Protein AF-A0A136NA68-F1 (afdb_monomer_lite)

Structure (mmCIF, N/CA/C/O backbone):
data_AF-A0A136NA68-F1
#
_entry.id   AF-A0A136NA68-F1
#
loop_
_atom_site.group_PDB
_atom_site.id
_atom_site.type_symbol
_atom_site.label_atom_id
_atom_site.label_alt_id
_atom_site.label_comp_id
_atom_site.label_asym_id
_atom_site.label_entity_id
_atom_site.label_seq_id
_atom_site.pdbx_PDB_ins_code
_atom_site.Cartn_x
_atom_site.Cartn_y
_atom_site.Cartn_z
_atom_site.occupancy
_atom_site.B_iso_or_equiv
_atom_site.auth_seq_id
_atom_site.auth_comp_id
_atom_site.auth_asym_id
_atom_site.auth_atom_id
_atom_site.pdbx_PDB_model_num
ATOM 1 N N . MET A 1 1 ? -49.237 -1.012 10.320 1.00 51.53 1 MET A N 1
ATOM 2 C CA . MET A 1 1 ? -48.461 -1.302 11.550 1.00 51.53 1 MET A CA 1
ATOM 3 C C . MET A 1 1 ? -47.520 -2.503 11.400 1.00 51.53 1 MET A C 1
ATOM 5 O O . MET A 1 1 ? -46.342 -2.346 11.673 1.00 51.53 1 MET A O 1
ATOM 9 N N . VAL A 1 2 ? -47.968 -3.658 10.884 1.00 51.66 2 VAL A N 1
ATOM 10 C CA . VAL A 1 2 ? -47.125 -4.871 10.702 1.00 51.66 2 VAL A CA 1
ATOM 11 C C . VAL A 1 2 ? -45.981 -4.698 9.680 1.00 51.66 2 VAL A C 1
ATOM 13 O O . VAL A 1 2 ? -44.866 -5.153 9.918 1.00 51.66 2 VAL A O 1
ATOM 16 N N . LEU A 1 3 ? -46.199 -3.958 8.585 1.00 53.91 3 LEU A N 1
ATOM 17 C CA . LEU A 1 3 ? -45.156 -3.677 7.579 1.00 53.91 3 LEU A CA 1
ATOM 18 C C . LEU A 1 3 ? -44.013 -2.784 8.104 1.00 53.91 3 LEU A C 1
ATOM 20 O O . LEU A 1 3 ? -42.865 -2.947 7.701 1.00 53.91 3 LEU A O 1
ATOM 24 N N . PHE A 1 4 ? -44.303 -1.886 9.050 1.00 50.06 4 PHE A N 1
ATOM 25 C CA . PHE A 1 4 ? -43.310 -0.983 9.646 1.00 50.06 4 PHE A CA 1
ATOM 26 C C . PHE A 1 4 ? -42.376 -1.724 10.622 1.00 50.06 4 PHE A C 1
ATOM 28 O O . PHE A 1 4 ? -41.192 -1.412 10.728 1.00 50.06 4 PHE A O 1
ATOM 35 N N . VAL A 1 5 ? -42.891 -2.772 11.278 1.00 53.75 5 VAL A N 1
ATOM 36 C CA . VAL A 1 5 ? -42.121 -3.643 12.180 1.00 53.75 5 VAL A CA 1
ATOM 37 C C . VAL A 1 5 ? -41.175 -4.560 11.394 1.00 53.75 5 VAL A C 1
ATOM 39 O O . VAL A 1 5 ? -40.018 -4.717 11.777 1.00 53.75 5 VAL A O 1
ATOM 42 N N . LEU A 1 6 ? -41.606 -5.096 10.246 1.00 51.12 6 LEU A N 1
ATOM 43 C CA . LEU A 1 6 ? -40.741 -5.906 9.374 1.00 51.12 6 LEU A CA 1
ATOM 44 C C . LEU A 1 6 ? -39.623 -5.082 8.712 1.00 51.12 6 LEU A C 1
ATOM 46 O O . LEU A 1 6 ? -38.500 -5.574 8.584 1.00 51.12 6 LEU A O 1
ATOM 50 N N . TYR A 1 7 ? -39.891 -3.816 8.368 1.00 53.28 7 TYR A N 1
ATOM 51 C CA . TYR A 1 7 ? -38.879 -2.893 7.836 1.00 53.28 7 TYR A CA 1
ATOM 52 C C . TYR A 1 7 ? -37.729 -2.658 8.829 1.00 53.28 7 TYR A C 1
ATOM 54 O O . TYR A 1 7 ? -36.560 -2.636 8.445 1.00 53.28 7 TYR A O 1
ATOM 62 N N . HIS A 1 8 ? -38.034 -2.574 10.128 1.00 49.06 8 HIS A N 1
ATOM 63 C CA . HIS A 1 8 ? -37.011 -2.367 11.152 1.00 49.06 8 HIS A CA 1
ATOM 64 C C . HIS A 1 8 ? -36.191 -3.642 11.461 1.00 49.06 8 HIS A C 1
ATOM 66 O O . HIS A 1 8 ? -35.030 -3.547 11.878 1.00 49.06 8 HIS A O 1
ATOM 72 N N . ILE A 1 9 ? -36.749 -4.835 11.224 1.00 49.00 9 ILE A N 1
ATOM 73 C CA . ILE A 1 9 ? -36.110 -6.124 11.546 1.00 49.00 9 ILE A CA 1
ATOM 74 C C . ILE A 1 9 ? -35.011 -6.514 10.534 1.00 49.00 9 ILE A C 1
ATOM 76 O O . ILE A 1 9 ? -34.029 -7.148 10.926 1.00 49.00 9 ILE A O 1
ATOM 80 N N . ASN A 1 10 ? -35.090 -6.101 9.261 1.00 47.66 10 ASN A N 1
ATOM 81 C CA . ASN A 1 10 ? -34.196 -6.634 8.215 1.00 47.66 10 ASN A CA 1
ATOM 82 C C . ASN A 1 10 ? -32.885 -5.846 7.966 1.00 47.66 10 ASN A C 1
ATOM 84 O O . ASN A 1 10 ? -32.073 -6.241 7.133 1.00 47.66 10 ASN A O 1
ATOM 88 N N . LEU A 1 11 ? -32.614 -4.763 8.704 1.00 53.44 11 LEU A N 1
ATOM 89 C CA . LEU A 1 11 ? -31.415 -3.922 8.502 1.00 53.44 11 LEU A CA 1
ATOM 90 C C . LEU A 1 11 ? -30.217 -4.279 9.400 1.00 53.44 11 LEU A C 1
ATOM 92 O O . LEU A 1 11 ? -29.238 -3.536 9.472 1.00 53.44 11 LEU A O 1
ATOM 96 N N . ARG A 1 12 ? -30.254 -5.415 10.108 1.00 53.91 12 ARG A N 1
ATOM 97 C CA . ARG A 1 12 ? -29.280 -5.718 11.171 1.00 53.91 12 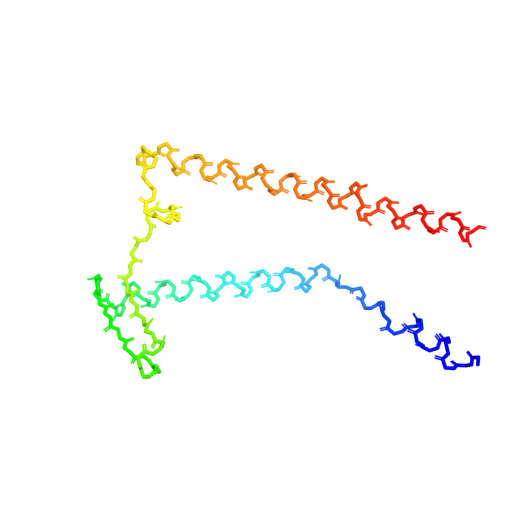ARG A CA 1
ATOM 98 C C . ARG A 1 12 ? -28.455 -6.988 10.947 1.00 53.91 12 ARG A C 1
ATOM 100 O O . ARG A 1 12 ? -28.143 -7.695 11.907 1.00 53.91 12 ARG A O 1
ATOM 107 N N . LYS A 1 13 ? -28.028 -7.285 9.714 1.00 57.84 13 LYS A N 1
ATOM 108 C CA . LYS A 1 13 ? -26.974 -8.299 9.519 1.00 57.84 13 LYS A CA 1
ATOM 109 C C . LYS A 1 13 ? -25.661 -7.775 10.109 1.00 57.84 13 LYS A C 1
ATOM 111 O O . LYS A 1 13 ? -24.975 -6.953 9.510 1.00 57.84 13 LYS A O 1
ATOM 116 N N . LYS A 1 14 ? -25.302 -8.247 11.308 1.00 64.69 14 LYS A N 1
ATOM 117 C CA . LYS A 1 14 ? -23.979 -7.991 11.894 1.00 64.69 14 LYS A CA 1
ATOM 118 C C . LYS A 1 1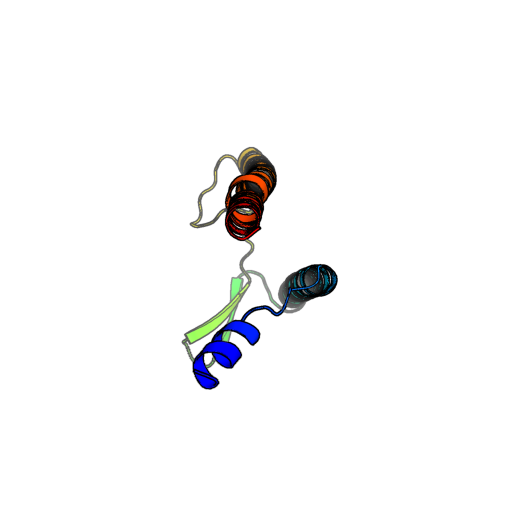4 ? -22.922 -8.647 11.004 1.00 64.69 14 LYS A C 1
ATOM 120 O O . LYS A 1 14 ? -22.844 -9.875 10.948 1.00 64.69 14 LYS A O 1
ATOM 125 N N . VAL A 1 15 ? -22.097 -7.840 10.339 1.00 70.56 15 VAL A N 1
ATOM 126 C CA . VAL A 1 15 ? -20.885 -8.324 9.668 1.00 70.56 15 VAL A CA 1
ATOM 127 C C . VAL A 1 15 ? -20.018 -9.002 10.729 1.00 70.56 15 VAL A C 1
ATOM 129 O O . VAL A 1 15 ? -19.586 -8.366 11.691 1.00 70.56 15 VAL A O 1
ATOM 132 N N . LYS A 1 16 ? -19.822 -10.321 10.616 1.00 83.94 16 LYS A N 1
ATOM 133 C CA . LYS A 1 16 ? -18.966 -11.050 11.566 1.00 83.94 16 LYS A CA 1
ATOM 134 C C . LYS A 1 16 ? -17.510 -10.760 11.221 1.00 83.94 16 LYS A C 1
ATOM 136 O O . LYS A 1 16 ? -17.168 -10.770 10.044 1.00 83.94 16 LYS A O 1
ATOM 141 N N . PHE A 1 17 ? -16.655 -10.617 12.230 1.00 84.50 17 PHE A N 1
ATOM 142 C CA . PHE A 1 17 ? -15.219 -10.358 12.059 1.00 84.50 17 PHE A CA 1
ATOM 143 C C . PHE A 1 17 ? -14.535 -11.319 11.069 1.00 84.50 17 PHE A C 1
ATOM 145 O O . PHE A 1 17 ? -13.728 -10.890 10.256 1.00 84.50 17 PHE A O 1
ATOM 152 N N . LYS A 1 18 ? -14.950 -12.596 11.043 1.00 90.31 18 LYS A N 1
ATOM 153 C CA . LYS A 1 18 ? -14.477 -13.587 10.060 1.00 90.31 18 LYS A CA 1
ATOM 154 C C . LYS A 1 18 ? -14.708 -13.168 8.601 1.00 90.31 18 LYS A C 1
ATOM 156 O O . LYS A 1 18 ? -13.850 -13.430 7.774 1.00 90.31 18 LYS A O 1
ATOM 161 N N . HIS A 1 19 ? -15.827 -12.509 8.289 1.00 91.62 19 HIS A N 1
ATOM 162 C CA . HIS A 1 19 ? -16.090 -12.005 6.936 1.00 91.62 19 HIS A CA 1
ATOM 163 C C . HIS A 1 19 ? -15.160 -10.841 6.601 1.00 91.62 19 HIS A C 1
ATOM 165 O O . HIS A 1 19 ? -14.639 -10.805 5.501 1.00 91.62 19 HIS A O 1
ATOM 171 N N . VAL A 1 20 ? -14.892 -9.943 7.559 1.00 91.88 20 VAL A N 1
ATOM 172 C CA . VAL A 1 20 ? -13.924 -8.848 7.369 1.00 91.88 20 VAL A CA 1
ATOM 173 C C . VAL A 1 20 ? -12.535 -9.413 7.080 1.00 91.88 20 VAL A C 1
ATOM 175 O O . VAL A 1 20 ? -11.916 -9.023 6.096 1.00 91.88 20 VAL A O 1
ATOM 178 N N . LEU A 1 21 ? -12.073 -10.371 7.890 1.00 94.31 21 LEU A N 1
ATOM 179 C CA . LEU A 1 21 ? -10.784 -11.033 7.676 1.00 94.31 21 LEU A CA 1
ATOM 180 C C . LEU A 1 21 ? -10.721 -11.740 6.321 1.00 94.31 21 LEU A C 1
ATOM 182 O O . LEU A 1 21 ? -9.732 -11.594 5.612 1.00 94.31 21 LEU A O 1
ATOM 186 N N . LEU A 1 22 ? -11.776 -12.471 5.952 1.00 96.19 22 LEU A N 1
ATOM 187 C CA . LEU A 1 22 ? -11.847 -13.161 4.667 1.00 96.19 22 LEU A CA 1
ATOM 188 C C . LEU A 1 22 ? -11.798 -12.171 3.497 1.00 96.19 22 LEU A C 1
ATOM 190 O O . LEU A 1 22 ? -11.051 -12.390 2.551 1.00 96.19 22 LEU A O 1
ATOM 194 N N . THR A 1 23 ? -12.542 -11.065 3.573 1.00 95.56 23 THR A N 1
ATOM 195 C CA . THR A 1 23 ? -12.515 -10.013 2.550 1.00 95.56 23 THR A CA 1
ATOM 196 C C . THR A 1 23 ? -11.124 -9.398 2.422 1.00 95.56 23 THR A C 1
ATOM 198 O O . THR A 1 23 ? -10.613 -9.310 1.310 1.00 95.56 23 THR A O 1
ATOM 201 N N . VAL A 1 24 ? -10.483 -9.023 3.536 1.00 95.75 24 VAL A N 1
ATOM 202 C CA . VAL A 1 24 ? -9.115 -8.472 3.520 1.00 95.75 24 VAL A CA 1
ATOM 203 C C . VAL A 1 24 ? -8.135 -9.477 2.917 1.00 95.75 24 VAL A C 1
ATOM 205 O O . VAL A 1 24 ? -7.342 -9.111 2.055 1.00 95.75 24 VAL A O 1
ATOM 208 N N . PHE A 1 25 ? -8.218 -10.746 3.319 1.00 97.62 25 PHE A N 1
ATOM 209 C CA . PHE A 1 25 ? -7.354 -11.803 2.802 1.00 97.62 25 PHE A CA 1
ATOM 210 C C . PHE A 1 25 ? -7.504 -11.988 1.287 1.00 97.62 25 PHE A C 1
ATOM 212 O O . PHE A 1 25 ? -6.501 -12.007 0.581 1.00 97.62 25 PHE A O 1
ATOM 219 N N . ILE A 1 26 ? -8.738 -12.066 0.775 1.00 98.19 26 ILE A N 1
ATOM 220 C CA . ILE A 1 26 ? -9.002 -12.220 -0.665 1.00 98.19 26 ILE A CA 1
ATOM 221 C C . ILE A 1 26 ? -8.459 -11.024 -1.453 1.00 98.19 26 ILE A C 1
ATOM 223 O O . ILE A 1 26 ? -7.813 -11.216 -2.479 1.00 98.19 26 ILE A O 1
ATOM 227 N N . VAL A 1 27 ? -8.682 -9.798 -0.970 1.00 97.81 27 VAL A N 1
ATOM 228 C CA . VAL A 1 27 ? -8.182 -8.585 -1.638 1.00 97.81 27 VAL A CA 1
ATOM 229 C C . VAL A 1 27 ? -6.654 -8.584 -1.704 1.00 97.81 27 VAL A C 1
ATOM 231 O O . VAL A 1 27 ? -6.097 -8.322 -2.767 1.00 97.81 27 VAL A O 1
ATOM 234 N N . LEU A 1 28 ? -5.975 -8.924 -0.604 1.00 97.38 28 LEU A N 1
ATOM 235 C CA . LEU A 1 28 ? -4.513 -9.023 -0.582 1.00 97.38 28 LEU A CA 1
ATOM 236 C C . LEU A 1 28 ? -4.001 -10.133 -1.503 1.00 97.38 28 LEU A C 1
ATOM 238 O O . LEU A 1 28 ? -3.002 -9.941 -2.190 1.00 97.38 28 LEU A O 1
ATOM 242 N N . LEU A 1 29 ? -4.687 -11.276 -1.544 1.00 98.38 29 LEU A N 1
ATOM 243 C CA . LEU A 1 29 ? -4.315 -12.388 -2.413 1.00 98.38 29 LEU A CA 1
ATOM 244 C C . LEU A 1 29 ? -4.404 -11.990 -3.890 1.00 98.38 29 LEU A C 1
ATOM 246 O O . LEU A 1 29 ? -3.461 -12.241 -4.635 1.00 98.38 29 LEU A O 1
ATOM 250 N N . ILE A 1 30 ? -5.493 -11.331 -4.298 1.00 98.31 30 ILE A N 1
ATOM 251 C CA . ILE A 1 30 ? -5.663 -10.845 -5.674 1.00 98.31 30 ILE A CA 1
ATOM 252 C C . ILE A 1 30 ? -4.600 -9.792 -6.010 1.00 98.31 30 ILE A C 1
ATOM 254 O O . ILE A 1 30 ? -3.974 -9.903 -7.059 1.00 98.31 30 ILE A O 1
ATOM 258 N N . ASP A 1 31 ? -4.350 -8.825 -5.120 1.00 96.38 31 ASP A N 1
ATOM 259 C CA . ASP A 1 31 ? -3.336 -7.775 -5.315 1.00 96.38 31 ASP A CA 1
ATOM 260 C C . ASP A 1 31 ? -1.930 -8.355 -5.524 1.00 96.38 31 ASP A C 1
ATOM 262 O O . ASP A 1 31 ? -1.216 -7.972 -6.455 1.00 96.38 31 ASP A O 1
ATOM 266 N N . GLN A 1 32 ? -1.523 -9.296 -4.670 1.00 97.75 32 GLN A N 1
ATOM 267 C CA . GLN A 1 32 ? -0.207 -9.918 -4.783 1.00 97.75 32 GLN A CA 1
ATOM 268 C C . GLN A 1 32 ? -0.117 -10.800 -6.025 1.00 97.75 32 GLN A C 1
ATOM 270 O O . GLN A 1 32 ? 0.877 -10.735 -6.749 1.00 97.75 32 GLN A O 1
ATOM 275 N N . TRP A 1 33 ? -1.160 -11.578 -6.317 1.00 98.31 33 TRP A N 1
ATOM 276 C CA . TRP A 1 33 ? -1.171 -12.439 -7.492 1.00 98.31 33 TRP A CA 1
ATOM 277 C C . TRP A 1 33 ? -1.112 -11.634 -8.795 1.00 98.31 33 TRP A C 1
ATOM 279 O O . TRP A 1 33 ? -0.282 -11.943 -9.651 1.00 98.31 33 TRP A O 1
ATOM 289 N N . SER A 1 34 ? -1.895 -10.556 -8.924 1.00 96.25 34 SER A N 1
ATOM 290 C CA . SER A 1 34 ? -1.849 -9.695 -10.110 1.00 96.25 34 SER A CA 1
ATOM 291 C C . SER A 1 34 ? -0.486 -9.020 -10.269 1.00 96.25 34 SER A C 1
ATOM 293 O O . SER A 1 34 ? 0.033 -8.953 -11.379 1.00 96.25 34 SER A O 1
ATOM 295 N N . LYS A 1 35 ? 0.146 -8.571 -9.175 1.00 95.00 35 LYS A N 1
ATOM 296 C CA . LYS A 1 35 ? 1.503 -7.997 -9.225 1.00 95.00 35 LYS A CA 1
ATOM 297 C C . LYS A 1 35 ? 2.534 -9.008 -9.713 1.00 95.00 35 LYS A C 1
ATOM 299 O O . LYS A 1 35 ? 3.373 -8.657 -10.538 1.00 95.00 35 LYS A O 1
ATOM 304 N N . ILE A 1 36 ? 2.470 -10.243 -9.214 1.00 97.00 36 ILE A N 1
ATOM 305 C CA . ILE A 1 36 ? 3.370 -11.319 -9.641 1.00 97.00 36 ILE A CA 1
ATOM 306 C C . ILE A 1 36 ? 3.154 -11.618 -11.125 1.00 97.00 36 ILE A C 1
ATO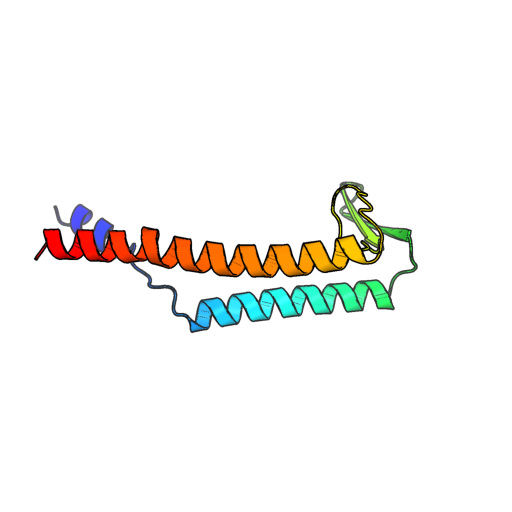M 308 O O . ILE A 1 36 ? 4.128 -11.674 -11.872 1.00 97.00 36 ILE A O 1
ATOM 312 N N . TYR A 1 37 ? 1.901 -11.759 -11.563 1.00 96.50 37 TYR A N 1
ATOM 313 C CA . TYR A 1 37 ? 1.565 -12.014 -12.962 1.00 96.50 37 TYR A CA 1
ATOM 314 C C . TYR A 1 37 ? 2.138 -10.937 -13.891 1.00 96.50 37 TYR A C 1
ATOM 316 O O . TYR A 1 37 ? 2.893 -11.273 -14.801 1.00 96.50 37 TYR A O 1
ATOM 324 N N . ILE A 1 38 ? 1.877 -9.653 -13.607 1.00 96.00 38 ILE A N 1
ATOM 325 C CA . ILE A 1 38 ? 2.395 -8.550 -14.430 1.00 96.00 38 ILE A CA 1
ATOM 326 C C . ILE A 1 38 ? 3.931 -8.565 -14.458 1.00 96.00 38 ILE A C 1
ATOM 328 O O . ILE A 1 38 ? 4.516 -8.556 -15.534 1.00 96.00 38 ILE A O 1
ATOM 332 N N . LYS A 1 39 ? 4.599 -8.693 -13.302 1.00 95.38 39 LYS A N 1
ATOM 333 C CA . LYS A 1 39 ? 6.075 -8.706 -13.227 1.00 95.38 39 LYS A CA 1
ATOM 334 C C . LYS A 1 39 ? 6.745 -9.884 -13.943 1.00 95.38 39 LYS A C 1
ATOM 336 O O . LYS A 1 39 ? 7.940 -9.819 -14.201 1.00 95.38 39 LYS A O 1
ATOM 341 N N . THR A 1 40 ? 6.021 -10.974 -14.192 1.00 96.50 40 THR A N 1
ATOM 342 C CA . THR A 1 40 ? 6.582 -12.206 -14.778 1.00 96.50 40 THR A CA 1
ATOM 343 C C . THR A 1 40 ? 6.224 -12.404 -16.247 1.00 96.50 40 THR A C 1
ATOM 345 O O . THR A 1 40 ? 6.894 -13.180 -16.919 1.00 96.50 40 THR A O 1
ATOM 348 N N . HIS A 1 41 ? 5.193 -11.717 -16.744 1.00 95.94 41 HIS A N 1
ATOM 349 C CA . HIS A 1 41 ? 4.661 -11.917 -18.095 1.00 95.94 41 HIS A CA 1
ATOM 350 C C . HIS A 1 41 ? 4.745 -10.668 -18.980 1.00 95.94 41 HIS A C 1
ATOM 352 O O . HIS A 1 41 ? 4.435 -10.772 -20.161 1.00 95.94 41 HIS A O 1
ATOM 358 N N . PHE A 1 42 ? 5.150 -9.517 -18.431 1.00 96.25 42 PHE A N 1
ATOM 359 C CA . PHE A 1 42 ? 5.247 -8.251 -19.156 1.00 96.25 42 PHE A CA 1
ATOM 360 C C . PHE A 1 42 ? 6.662 -7.679 -19.077 1.00 96.25 42 PHE A C 1
ATOM 362 O O . PHE A 1 42 ? 7.342 -7.790 -18.050 1.00 96.25 42 PHE A O 1
ATOM 369 N N . PHE A 1 43 ? 7.082 -6.999 -20.137 1.00 96.00 43 PHE A N 1
ATOM 370 C CA . PHE A 1 43 ? 8.263 -6.147 -20.141 1.00 96.00 43 PHE A CA 1
ATOM 371 C C . PHE A 1 43 ? 7.951 -4.787 -19.505 1.00 96.00 43 PHE A C 1
ATOM 373 O O . PHE A 1 43 ? 6.830 -4.286 -19.565 1.00 96.00 43 PHE A O 1
ATOM 380 N N . TYR A 1 44 ? 8.947 -4.166 -18.870 1.00 95.06 44 TYR A N 1
ATOM 381 C CA . TYR A 1 44 ? 8.768 -2.839 -18.280 1.00 95.06 44 TYR A CA 1
ATOM 382 C C . TYR A 1 44 ? 8.357 -1.817 -19.352 1.00 95.06 44 TYR A C 1
ATOM 384 O O . TYR A 1 44 ? 9.025 -1.701 -20.380 1.00 95.06 44 TYR A O 1
ATOM 392 N N . GLY A 1 45 ? 7.276 -1.074 -19.103 1.00 94.19 45 GLY A N 1
ATOM 393 C CA . GLY A 1 45 ? 6.698 -0.129 -20.061 1.00 94.19 45 GLY A CA 1
ATOM 394 C C . GLY A 1 45 ? 5.850 -0.769 -21.166 1.00 94.19 45 GLY A C 1
ATOM 395 O O . GLY A 1 45 ? 5.393 -0.060 -22.060 1.00 94.19 45 GLY A O 1
ATOM 396 N N . GLU A 1 46 ? 5.634 -2.086 -21.135 1.00 95.88 46 GLU A N 1
ATOM 397 C CA . GLU A 1 46 ? 4.742 -2.759 -22.077 1.00 95.88 46 GLU A CA 1
ATOM 398 C C . GLU A 1 46 ? 3.288 -2.328 -21.855 1.00 95.88 46 GLU A C 1
ATOM 400 O O . GLU A 1 46 ? 2.804 -2.290 -20.718 1.00 95.88 46 GLU A O 1
ATOM 405 N N . GLU A 1 47 ? 2.595 -2.039 -22.959 1.00 95.00 47 GLU A N 1
ATOM 406 C CA . GLU A 1 47 ? 1.165 -1.745 -22.998 1.00 95.00 47 GLU A CA 1
ATOM 407 C C . GLU A 1 47 ? 0.409 -2.816 -23.793 1.00 95.00 47 GLU A C 1
ATOM 409 O O . GLU A 1 47 ? 0.729 -3.085 -24.950 1.00 95.00 47 GLU A O 1
ATOM 414 N N . VAL A 1 48 ? -0.643 -3.380 -23.195 1.00 95.44 48 VAL A N 1
ATOM 415 C CA . VAL A 1 48 ? -1.556 -4.325 -23.853 1.00 95.44 48 VAL A CA 1
ATOM 416 C C . VAL A 1 48 ? -2.995 -3.834 -23.727 1.00 95.44 48 VAL A C 1
ATOM 418 O O . VAL A 1 48 ? -3.527 -3.719 -22.621 1.00 95.44 48 VAL A O 1
ATOM 421 N N . ASN A 1 49 ? -3.646 -3.585 -24.864 1.00 96.38 49 ASN A N 1
ATOM 422 C CA . ASN A 1 49 ? -5.067 -3.249 -24.939 1.00 96.38 49 ASN A CA 1
ATOM 423 C C . ASN A 1 49 ? -5.916 -4.502 -24.678 1.00 96.38 49 ASN A C 1
ATOM 425 O O . ASN A 1 49 ? -5.867 -5.469 -25.436 1.00 96.38 49 ASN A O 1
ATOM 429 N N . VAL A 1 50 ? -6.696 -4.492 -23.597 1.00 94.75 50 VAL A N 1
ATOM 430 C CA . VAL A 1 50 ? -7.530 -5.629 -23.178 1.00 94.75 50 VAL A CA 1
ATOM 431 C C . VAL A 1 50 ? -8.974 -5.462 -23.651 1.00 94.75 50 VAL A C 1
ATOM 433 O O . VAL A 1 50 ? -9.589 -6.430 -24.091 1.00 94.75 50 VAL A O 1
ATOM 436 N N . ILE A 1 51 ? -9.530 -4.247 -23.575 1.00 96.25 51 ILE A N 1
ATOM 437 C CA . ILE A 1 51 ? -10.876 -3.936 -24.085 1.00 96.25 51 ILE A CA 1
ATOM 438 C C . ILE A 1 51 ? -10.811 -2.646 -24.898 1.00 96.25 51 ILE A C 1
ATOM 440 O O . ILE A 1 51 ? -10.915 -1.544 -24.348 1.00 96.25 51 ILE A O 1
ATOM 444 N N . GLY A 1 52 ? -10.652 -2.806 -26.215 1.00 93.81 52 GLY A N 1
ATOM 445 C CA . GLY A 1 52 ? -10.464 -1.690 -27.143 1.00 93.81 52 GLY A CA 1
ATOM 446 C C . GLY A 1 52 ? -9.373 -0.733 -26.655 1.00 93.81 52 GLY A C 1
ATOM 447 O O . GLY A 1 52 ? -8.398 -1.159 -26.046 1.00 93.81 52 GLY A O 1
ATOM 448 N N . GLU A 1 53 ? -9.586 0.565 -26.853 1.00 93.94 53 GLU A N 1
ATOM 449 C CA . GLU A 1 53 ? -8.673 1.622 -26.387 1.00 93.94 53 GLU A CA 1
ATOM 450 C C . GLU A 1 53 ? -8.974 2.111 -24.953 1.00 93.94 53 GLU A C 1
ATOM 452 O O . GLU A 1 53 ? -8.312 3.014 -24.448 1.00 93.94 53 GLU A O 1
ATOM 457 N N . TRP A 1 54 ? -10.001 1.564 -24.286 1.00 95.88 54 TRP A N 1
ATOM 458 C CA . TRP A 1 54 ? -10.448 2.054 -22.973 1.00 95.88 54 TRP A CA 1
ATOM 459 C C . TRP A 1 54 ? -9.744 1.363 -21.804 1.00 95.88 54 TRP A C 1
ATOM 461 O O . TRP A 1 54 ? -9.375 2.021 -20.830 1.00 95.88 54 TRP A O 1
ATOM 471 N N . PHE A 1 55 ? -9.554 0.043 -21.887 1.00 96.25 55 PHE A N 1
ATOM 472 C CA . PHE A 1 55 ? -8.873 -0.719 -20.844 1.00 96.25 55 PHE A CA 1
ATOM 473 C C . PHE A 1 55 ? -7.577 -1.312 -21.373 1.00 96.25 55 PHE A C 1
ATOM 475 O O . PHE A 1 55 ? -7.596 -2.218 -22.208 1.00 96.25 55 PHE A O 1
ATOM 482 N N . LYS A 1 56 ? -6.463 -0.823 -20.829 1.00 95.06 56 LYS A N 1
ATOM 483 C CA . LYS A 1 56 ? -5.119 -1.301 -21.131 1.00 95.06 56 LYS A CA 1
ATOM 484 C C . LYS A 1 56 ? -4.354 -1.666 -19.868 1.00 95.06 56 LYS A C 1
ATOM 486 O O . LYS A 1 56 ? -4.491 -1.014 -18.832 1.00 95.06 56 LYS A O 1
ATOM 491 N N . LEU A 1 57 ? -3.538 -2.705 -19.974 1.00 95.69 57 LEU A N 1
ATOM 492 C CA . LEU A 1 57 ? -2.538 -3.064 -18.980 1.00 95.69 57 LEU A CA 1
ATOM 493 C C . LEU A 1 57 ? -1.226 -2.405 -19.386 1.00 95.69 57 LEU A C 1
ATOM 495 O O . LEU A 1 57 ? -0.662 -2.764 -20.410 1.00 95.69 57 LEU A O 1
ATOM 499 N N . HIS A 1 58 ? -0.765 -1.442 -18.591 1.00 94.00 58 HIS A N 1
ATOM 500 C CA . HIS A 1 58 ? 0.553 -0.833 -18.741 1.00 94.00 58 HIS A CA 1
ATOM 501 C C . HIS A 1 58 ? 1.403 -1.246 -17.546 1.00 94.00 58 HIS A C 1
ATOM 503 O O . HIS A 1 58 ? 1.073 -0.905 -16.403 1.00 94.00 58 HIS A O 1
ATOM 509 N N . PHE A 1 59 ? 2.494 -1.974 -17.784 1.00 95.50 59 PHE A N 1
ATOM 510 C CA . PHE A 1 59 ? 3.421 -2.303 -16.710 1.00 95.50 59 PHE A CA 1
ATOM 511 C C . PHE A 1 59 ? 4.288 -1.091 -16.331 1.00 95.50 59 PHE A C 1
ATOM 513 O O . PHE A 1 59 ? 5.285 -0.785 -16.981 1.00 95.50 59 PHE A O 1
ATOM 520 N N . ILE A 1 60 ? 3.903 -0.417 -15.245 1.00 92.12 60 ILE A N 1
ATOM 521 C CA . ILE A 1 60 ? 4.652 0.683 -14.625 1.00 92.12 60 ILE A CA 1
ATOM 522 C C . ILE A 1 60 ? 4.944 0.314 -13.175 1.00 92.12 60 ILE A C 1
ATOM 524 O O . ILE A 1 60 ? 4.050 -0.112 -12.438 1.00 92.12 60 ILE A O 1
ATOM 528 N N . GLU A 1 61 ? 6.180 0.530 -12.738 1.00 87.56 61 GLU A N 1
ATOM 529 C CA . GLU A 1 61 ? 6.517 0.449 -11.322 1.00 87.56 61 GLU A CA 1
ATOM 530 C C . GLU A 1 61 ? 6.345 1.819 -10.668 1.00 87.56 61 GLU A C 1
ATOM 532 O O . GLU A 1 61 ? 6.946 2.812 -11.067 1.00 87.56 61 GLU A O 1
ATOM 537 N N . ASN A 1 62 ? 5.493 1.878 -9.647 1.00 86.25 62 ASN A N 1
ATOM 538 C CA . ASN A 1 62 ? 5.377 3.060 -8.809 1.00 86.25 62 ASN A CA 1
ATOM 539 C C . ASN A 1 62 ? 6.332 2.930 -7.612 1.00 86.25 62 ASN A C 1
ATOM 541 O O . ASN A 1 62 ? 6.168 2.028 -6.790 1.00 86.25 62 ASN A O 1
ATOM 545 N N . GLU A 1 63 ? 7.272 3.869 -7.472 1.00 80.56 63 GLU A N 1
ATOM 546 C CA . GLU A 1 63 ? 8.224 3.963 -6.349 1.00 80.56 63 GLU A CA 1
ATOM 547 C C . GLU A 1 63 ? 7.555 4.189 -4.976 1.00 80.56 63 GLU A C 1
ATOM 549 O O . GLU A 1 63 ? 8.223 4.138 -3.941 1.00 80.56 63 GLU A O 1
ATOM 554 N N . GLY A 1 64 ? 6.238 4.410 -4.950 1.00 76.94 64 GLY A N 1
ATOM 555 C CA . GLY A 1 64 ? 5.410 4.458 -3.745 1.00 76.94 64 GLY A CA 1
ATOM 556 C C . GLY A 1 64 ? 4.524 5.697 -3.644 1.00 76.94 64 GLY A C 1
ATOM 557 O O . GLY A 1 64 ? 3.720 5.783 -2.720 1.00 76.94 64 GLY A O 1
ATOM 558 N N . MET A 1 65 ? 4.629 6.644 -4.578 1.00 81.50 65 MET A N 1
ATOM 559 C CA . MET A 1 65 ? 3.949 7.940 -4.523 1.00 81.50 65 MET A CA 1
ATOM 560 C C . MET A 1 65 ? 2.954 8.107 -5.674 1.00 81.50 65 MET A C 1
ATOM 562 O O . MET A 1 65 ? 3.201 7.720 -6.812 1.00 81.50 65 MET A O 1
ATOM 566 N N . ALA A 1 66 ? 1.789 8.681 -5.383 1.00 82.00 66 ALA A N 1
ATOM 567 C CA . ALA A 1 66 ? 0.842 9.059 -6.427 1.00 82.00 66 ALA A CA 1
ATOM 568 C C . ALA A 1 66 ? 1.312 10.343 -7.137 1.00 82.00 66 ALA A C 1
ATOM 570 O O . ALA A 1 66 ? 2.051 11.143 -6.563 1.00 82.00 66 ALA A O 1
ATOM 571 N N . PHE A 1 67 ? 0.855 10.554 -8.375 1.00 79.88 67 PHE A N 1
ATOM 572 C CA . PHE A 1 67 ? 1.071 11.793 -9.143 1.00 79.88 67 PHE A CA 1
ATOM 573 C C . PHE A 1 67 ? 2.536 12.148 -9.453 1.00 79.88 67 PHE A C 1
ATOM 575 O O . PHE A 1 67 ? 2.855 13.315 -9.652 1.00 79.88 67 PHE A O 1
ATOM 582 N N . GLY A 1 68 ? 3.441 11.164 -9.487 1.00 72.81 68 GLY A N 1
ATOM 583 C CA . GLY A 1 68 ? 4.850 11.396 -9.836 1.00 72.81 68 GLY A CA 1
ATOM 584 C C . GLY A 1 68 ? 5.630 12.226 -8.811 1.00 72.81 68 GLY A C 1
ATOM 585 O O . GLY A 1 68 ? 6.751 12.645 -9.092 1.00 72.81 68 GLY A O 1
ATOM 586 N N . MET A 1 69 ? 5.065 12.465 -7.622 1.00 76.81 69 MET A N 1
ATOM 587 C CA . MET A 1 69 ? 5.782 13.131 -6.539 1.00 76.81 69 MET A CA 1
ATOM 588 C C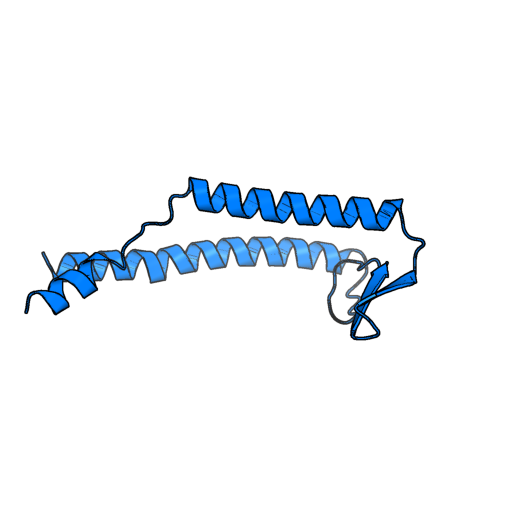 . MET A 1 69 ? 6.976 12.267 -6.129 1.00 76.81 69 MET A C 1
ATOM 590 O O . MET A 1 69 ? 6.813 11.077 -5.882 1.00 76.81 69 MET A O 1
ATOM 594 N N . LYS A 1 70 ? 8.171 12.861 -6.053 1.00 69.94 70 LYS A N 1
ATOM 595 C CA . LYS A 1 70 ? 9.397 12.213 -5.570 1.00 69.94 70 LYS A CA 1
ATOM 596 C C . LYS A 1 70 ? 9.946 12.976 -4.366 1.00 69.94 70 LYS A C 1
ATOM 598 O O . LYS A 1 70 ? 10.893 13.746 -4.482 1.00 69.94 70 LYS A O 1
ATOM 603 N N . PHE A 1 71 ? 9.323 12.811 -3.199 1.00 68.62 71 PHE A N 1
ATOM 604 C CA . PHE A 1 71 ? 9.858 13.363 -1.952 1.00 68.62 71 PHE A CA 1
ATOM 605 C C . PHE A 1 71 ? 11.048 12.514 -1.514 1.00 68.62 71 PHE A C 1
ATOM 607 O O . PHE A 1 71 ? 10.810 11.452 -0.956 1.00 68.62 71 PHE A O 1
ATOM 614 N N . GLY A 1 72 ? 12.280 12.956 -1.811 1.00 71.38 72 GLY A N 1
ATOM 615 C CA . GLY A 1 72 ? 13.556 12.339 -1.405 1.00 71.38 72 GLY A CA 1
ATOM 616 C C . GLY A 1 72 ? 13.520 10.809 -1.339 1.00 71.38 72 GLY A C 1
ATOM 617 O O . GLY A 1 72 ? 13.109 10.285 -0.314 1.00 71.38 72 GLY A O 1
ATOM 618 N N . GLU A 1 73 ? 13.932 10.117 -2.410 1.00 72.75 73 GLU A N 1
ATOM 619 C CA . GLU A 1 73 ? 13.723 8.674 -2.683 1.00 72.75 73 GLU A CA 1
ATOM 620 C C . GLU A 1 73 ? 13.507 7.748 -1.466 1.00 72.75 73 GLU A C 1
ATOM 622 O O . GLU A 1 73 ? 12.532 6.992 -1.433 1.00 72.75 73 GLU A O 1
ATOM 627 N N . GLU A 1 74 ? 14.378 7.797 -0.456 1.00 80.38 74 GLU A N 1
ATOM 628 C CA . GLU A 1 74 ? 14.267 6.982 0.762 1.00 80.38 74 GLU A CA 1
ATOM 629 C C . GLU A 1 74 ? 13.294 7.552 1.812 1.00 80.38 74 GLU A C 1
ATOM 631 O O . GLU A 1 74 ? 12.455 6.828 2.359 1.00 80.38 74 GLU A O 1
ATOM 636 N N . TRP A 1 75 ? 13.351 8.859 2.072 1.00 84.38 75 TRP A N 1
ATOM 637 C CA . TRP A 1 75 ? 12.530 9.540 3.076 1.00 84.38 75 TRP A CA 1
ATOM 638 C C . TRP A 1 75 ? 11.040 9.529 2.727 1.00 84.38 75 TRP A C 1
ATOM 640 O O . TRP A 1 75 ? 10.204 9.377 3.623 1.00 84.38 75 TRP A O 1
ATOM 650 N N . GLY A 1 76 ? 10.689 9.611 1.440 1.00 85.06 76 GLY A N 1
ATOM 651 C CA . GLY A 1 76 ? 9.300 9.516 0.984 1.00 85.06 76 GLY A CA 1
ATOM 652 C C . GLY A 1 76 ? 8.664 8.165 1.313 1.00 85.06 76 GLY A C 1
ATOM 653 O O . GLY A 1 76 ? 7.531 8.105 1.795 1.00 85.06 76 GLY A O 1
ATOM 654 N N . LYS A 1 77 ? 9.409 7.067 1.142 1.00 85.69 77 LYS A N 1
ATOM 655 C CA . LYS A 1 77 ? 8.933 5.707 1.458 1.00 85.69 77 LYS A CA 1
ATOM 656 C C . LYS A 1 77 ? 8.708 5.514 2.958 1.00 85.69 77 LYS A C 1
ATOM 658 O O . LYS A 1 77 ? 7.704 4.917 3.368 1.00 85.69 77 LYS A O 1
ATOM 663 N N . ILE A 1 78 ? 9.608 6.054 3.781 1.00 89.25 78 ILE A N 1
ATOM 664 C CA . ILE A 1 78 ? 9.478 6.039 5.244 1.00 89.25 78 ILE A CA 1
ATOM 665 C C . ILE A 1 78 ? 8.247 6.844 5.666 1.00 89.25 78 ILE A C 1
ATOM 667 O O . ILE A 1 78 ? 7.409 6.334 6.414 1.00 89.25 78 ILE A O 1
ATOM 671 N N . PHE A 1 79 ? 8.085 8.059 5.136 1.00 88.81 79 PHE A N 1
ATOM 672 C CA . PHE A 1 79 ? 6.923 8.899 5.414 1.00 88.81 79 PHE A CA 1
ATOM 673 C C . PHE A 1 79 ? 5.609 8.188 5.075 1.00 88.81 79 PHE A C 1
ATOM 675 O O . PHE A 1 79 ? 4.704 8.157 5.902 1.00 88.81 79 PHE A O 1
ATOM 682 N N . LEU A 1 80 ? 5.509 7.556 3.903 1.00 88.06 80 LEU A N 1
ATOM 683 C CA . LEU A 1 80 ? 4.308 6.822 3.491 1.00 88.06 80 LEU A CA 1
ATOM 684 C C . LEU A 1 80 ? 3.981 5.652 4.424 1.00 88.06 80 LEU A C 1
ATOM 686 O O . LEU A 1 80 ? 2.812 5.395 4.728 1.00 88.06 80 LEU A O 1
ATOM 690 N N . THR A 1 81 ? 5.012 4.949 4.891 1.00 91.00 81 THR A N 1
ATOM 691 C CA . THR A 1 81 ? 4.854 3.851 5.849 1.00 91.00 81 THR A CA 1
ATOM 692 C C . THR A 1 81 ? 4.339 4.374 7.188 1.00 91.00 81 THR A C 1
ATOM 694 O O . THR A 1 81 ? 3.363 3.844 7.723 1.00 91.00 81 THR A O 1
ATOM 697 N N . LEU A 1 82 ? 4.930 5.456 7.699 1.00 94.00 82 LEU A N 1
ATOM 698 C CA . LEU A 1 82 ? 4.505 6.096 8.944 1.00 94.00 82 LEU A CA 1
ATOM 699 C C . LEU A 1 82 ? 3.091 6.674 8.836 1.00 94.00 82 LEU A C 1
ATOM 701 O O . LEU A 1 82 ? 2.259 6.430 9.709 1.00 94.00 82 LEU A O 1
ATOM 705 N N . PHE A 1 83 ? 2.788 7.369 7.740 1.00 92.69 83 PHE A N 1
ATOM 706 C CA . PHE A 1 83 ? 1.465 7.915 7.455 1.00 92.69 83 PHE A CA 1
ATOM 707 C C . PHE A 1 83 ? 0.394 6.822 7.495 1.00 92.69 83 PHE A C 1
ATOM 709 O O . PHE A 1 83 ? -0.646 7.002 8.128 1.00 92.69 83 PHE A O 1
ATOM 716 N N . ARG A 1 84 ? 0.660 5.655 6.893 1.00 93.25 84 ARG A N 1
ATOM 717 C CA . ARG A 1 84 ? -0.265 4.514 6.923 1.00 93.25 84 ARG A CA 1
ATOM 718 C C . ARG A 1 84 ? -0.529 4.027 8.346 1.00 93.25 84 ARG A C 1
ATOM 720 O O . ARG A 1 84 ? -1.680 3.773 8.692 1.00 93.25 84 ARG A O 1
ATOM 727 N N . ILE A 1 85 ? 0.513 3.903 9.167 1.00 95.88 85 ILE A N 1
ATOM 728 C CA . ILE A 1 85 ? 0.375 3.473 10.566 1.00 95.88 85 ILE A CA 1
ATOM 729 C C . ILE A 1 85 ? -0.478 4.481 11.343 1.00 95.88 85 ILE A C 1
ATOM 731 O O . ILE A 1 85 ? -1.443 4.088 12.002 1.00 95.88 85 ILE A O 1
ATOM 735 N N . VAL A 1 86 ? -0.178 5.776 11.211 1.00 96.75 86 VAL A N 1
ATOM 736 C CA . VAL A 1 86 ? -0.950 6.853 11.850 1.00 96.75 86 VAL A CA 1
ATOM 737 C C . VAL A 1 86 ? -2.411 6.819 11.399 1.00 96.75 86 VAL A C 1
ATOM 739 O O . VAL A 1 86 ? -3.304 6.875 12.243 1.00 96.75 86 VAL A O 1
ATOM 742 N N . ALA A 1 87 ? -2.674 6.650 10.101 1.00 94.69 87 ALA A N 1
ATOM 743 C CA . ALA A 1 87 ? -4.026 6.571 9.556 1.00 94.69 87 ALA A CA 1
ATOM 744 C C . ALA A 1 87 ? -4.817 5.371 10.107 1.00 94.69 87 ALA A C 1
ATOM 746 O O . ALA A 1 87 ? -5.995 5.516 10.432 1.00 94.69 87 ALA A O 1
ATOM 747 N N . VAL A 1 88 ? -4.183 4.203 10.270 1.00 94.19 88 VAL A N 1
ATOM 748 C CA . VAL A 1 88 ? -4.824 3.018 10.869 1.00 94.19 88 VAL A CA 1
ATOM 749 C C . VAL A 1 88 ? -5.142 3.247 12.347 1.00 94.19 88 VAL A C 1
ATOM 751 O O . VAL A 1 88 ? -6.256 2.946 12.782 1.00 94.19 88 VAL A O 1
ATOM 754 N N . ILE A 1 89 ? -4.203 3.807 13.118 1.00 95.62 89 ILE A N 1
ATOM 755 C CA . ILE A 1 89 ? -4.414 4.118 14.542 1.00 95.62 89 ILE A CA 1
ATOM 756 C C . ILE A 1 89 ? -5.548 5.136 14.698 1.00 95.62 89 ILE A C 1
ATOM 758 O O . ILE A 1 89 ? -6.476 4.920 15.482 1.00 95.62 89 ILE A O 1
ATOM 762 N N . TRP A 1 90 ? -5.498 6.222 13.926 1.00 95.31 90 TRP A N 1
ATOM 763 C CA . TRP A 1 90 ? -6.502 7.279 13.962 1.00 95.31 90 TRP A CA 1
ATOM 764 C C . TRP A 1 90 ? -7.878 6.770 13.525 1.00 95.31 90 TRP A C 1
ATOM 766 O O . TRP A 1 90 ? -8.862 6.997 14.227 1.00 95.31 90 TRP A O 1
ATOM 776 N N . GLY A 1 91 ? -7.951 6.004 12.433 1.00 92.75 91 GLY A N 1
ATOM 777 C CA . GLY A 1 91 ? -9.189 5.379 11.971 1.00 92.75 91 GLY A CA 1
ATOM 778 C C . GLY A 1 91 ? -9.779 4.424 13.012 1.00 92.75 91 GLY A C 1
ATOM 779 O O . GLY A 1 91 ? -10.978 4.473 13.288 1.00 92.75 91 GLY A O 1
ATOM 780 N N . GLY A 1 92 ? -8.943 3.610 13.663 1.00 90.38 92 GLY A N 1
ATOM 781 C CA . GLY A 1 92 ? -9.370 2.728 14.751 1.00 90.38 92 GLY A CA 1
ATOM 782 C C . GLY A 1 92 ? -9.918 3.492 15.961 1.00 90.38 92 GLY A C 1
ATOM 783 O O . GLY A 1 92 ? -10.979 3.143 16.488 1.00 90.38 9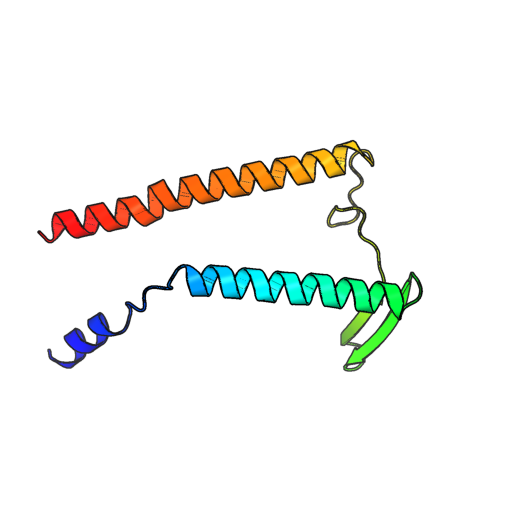2 GLY A O 1
ATOM 784 N N . PHE A 1 93 ? -9.235 4.564 16.377 1.00 91.69 93 PHE A N 1
ATOM 785 C CA . PHE A 1 93 ? -9.696 5.447 17.451 1.00 91.69 93 PHE A CA 1
ATOM 786 C C . PHE A 1 93 ? -11.019 6.133 17.098 1.00 91.69 93 PHE A C 1
ATOM 788 O O . PHE A 1 93 ? -11.940 6.131 17.918 1.00 91.69 93 PHE A O 1
ATOM 795 N N . PHE A 1 94 ? -11.131 6.676 15.883 1.00 90.25 94 PHE A N 1
ATOM 796 C CA . PHE A 1 94 ? -12.335 7.340 15.396 1.00 90.25 94 PHE A CA 1
ATOM 797 C C . PHE A 1 94 ? -13.524 6.380 15.426 1.00 90.25 94 PHE A C 1
ATOM 799 O O . PHE A 1 94 ? -14.504 6.659 16.108 1.00 90.25 94 PHE A O 1
ATOM 806 N N . ILE A 1 95 ? -13.400 5.199 14.809 1.00 86.00 95 ILE A N 1
ATOM 807 C CA . ILE A 1 95 ? -14.456 4.174 14.796 1.00 86.00 95 ILE A CA 1
ATOM 808 C C . ILE A 1 95 ? -14.885 3.798 16.221 1.00 86.00 95 ILE A C 1
ATOM 810 O O . ILE A 1 95 ? -16.081 3.697 16.506 1.00 86.00 95 ILE A O 1
ATOM 814 N N . LYS A 1 96 ? -13.931 3.605 17.141 1.00 82.56 96 LYS A N 1
ATOM 815 C CA . LYS A 1 96 ? -14.239 3.269 18.537 1.00 82.56 96 LYS A CA 1
ATOM 816 C C . LYS A 1 96 ? -14.989 4.396 19.251 1.00 82.56 96 LYS A C 1
ATOM 818 O O . LYS A 1 96 ? -15.912 4.123 20.018 1.00 82.56 96 LYS A O 1
ATOM 823 N N . ASN A 1 97 ? -14.594 5.645 19.037 1.00 79.75 97 ASN A N 1
ATOM 824 C CA . ASN A 1 97 ? -15.111 6.766 19.814 1.00 79.75 97 ASN A CA 1
ATOM 825 C C . ASN A 1 97 ? -16.370 7.408 19.243 1.00 79.75 97 ASN A C 1
ATOM 827 O O . ASN A 1 97 ? -17.136 7.948 20.033 1.00 79.75 97 ASN A O 1
ATOM 831 N N . THR A 1 98 ? -16.608 7.335 17.936 1.00 78.19 98 THR A N 1
ATOM 832 C CA . THR A 1 98 ? -17.838 7.848 17.319 1.00 78.19 98 THR A CA 1
ATOM 833 C C . THR A 1 98 ? -18.837 6.710 17.135 1.00 78.19 98 THR A C 1
ATOM 835 O O . THR A 1 98 ? -19.832 6.627 17.851 1.00 78.19 98 THR A O 1
ATOM 838 N N . LEU A 1 99 ? -18.515 5.736 16.283 1.00 70.25 99 LEU A N 1
ATOM 839 C CA . LEU A 1 99 ? -19.472 4.716 15.842 1.00 70.25 99 LEU A CA 1
ATOM 840 C C . LEU A 1 99 ? -19.883 3.724 16.942 1.00 70.25 99 LEU A C 1
ATOM 842 O O . LEU A 1 99 ? -21.015 3.235 16.941 1.00 70.25 99 LEU A O 1
ATOM 846 N N . ILE A 1 100 ? -18.986 3.390 17.878 1.00 71.12 100 ILE A N 1
ATOM 847 C CA . ILE A 1 100 ? -19.309 2.445 18.964 1.00 71.12 100 ILE A CA 1
ATOM 848 C C . ILE A 1 100 ? -19.954 3.160 20.159 1.00 71.12 100 ILE A C 1
ATOM 850 O O . ILE A 1 100 ? -20.922 2.635 20.715 1.00 71.12 100 ILE A O 1
ATOM 854 N N . LYS A 1 101 ? -19.477 4.353 20.545 1.00 66.75 101 LYS A N 1
ATOM 855 C CA . LYS A 1 101 ? -20.057 5.095 21.680 1.00 66.75 101 LYS A CA 1
ATOM 856 C C . LYS A 1 101 ? -21.462 5.617 21.386 1.00 66.75 101 LYS A C 1
ATOM 858 O O . LYS A 1 101 ? -22.330 5.461 22.241 1.00 66.75 101 LYS A O 1
ATOM 863 N N . GLU A 1 102 ? -21.720 6.155 20.192 1.00 63.97 102 GLU A N 1
ATOM 864 C CA . GLU A 1 102 ? -23.071 6.598 19.809 1.00 63.97 102 GLU A CA 1
ATOM 865 C C . GLU A 1 102 ? -24.069 5.442 19.828 1.00 63.97 102 GLU A C 1
ATOM 867 O O . GLU A 1 102 ? -25.195 5.590 20.298 1.00 63.97 102 GLU A O 1
ATOM 872 N N . LYS A 1 103 ? -23.630 4.256 19.394 1.00 58.62 103 LYS A N 1
ATOM 873 C CA . LYS A 1 103 ? -24.454 3.053 19.443 1.00 58.62 103 LYS A CA 1
ATOM 874 C C . LYS A 1 103 ? -24.840 2.712 20.880 1.00 58.62 103 LYS A C 1
ATOM 876 O O . LYS A 1 103 ? -26.014 2.471 21.1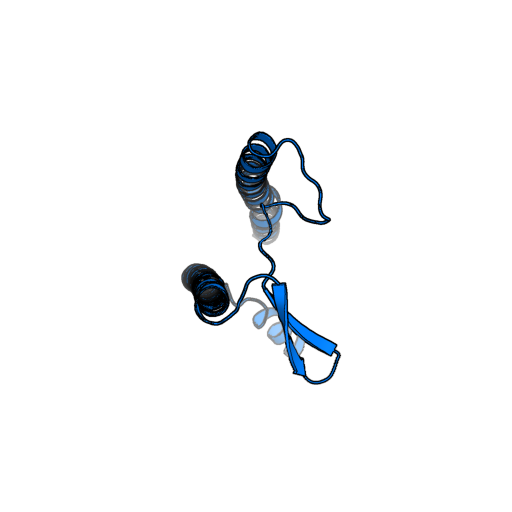21 1.00 58.62 103 LYS A O 1
ATOM 881 N N . ILE A 1 104 ? -23.890 2.712 21.821 1.00 61.66 104 ILE A N 1
ATOM 882 C CA . ILE A 1 104 ? -24.151 2.426 23.246 1.00 61.66 104 ILE A CA 1
ATOM 883 C C . ILE A 1 104 ? -25.079 3.482 23.864 1.00 61.66 104 ILE A C 1
ATOM 885 O O . ILE A 1 104 ? -26.031 3.105 24.538 1.00 61.66 104 ILE A O 1
ATOM 889 N N . SER A 1 105 ? -24.848 4.767 23.578 1.00 66.44 105 SER A N 1
ATOM 890 C CA . SER A 1 105 ? -25.683 5.875 24.065 1.00 66.44 105 SER A CA 1
ATOM 891 C C . SER A 1 105 ? -27.145 5.754 23.608 1.00 66.44 105 SER A C 1
ATOM 893 O O . SER A 1 105 ? -28.067 5.882 24.413 1.00 66.44 105 SER A O 1
ATOM 895 N N . GLN A 1 106 ? -27.383 5.406 22.335 1.00 61.41 106 GLN A N 1
ATOM 896 C CA . GLN A 1 106 ? -28.742 5.150 21.846 1.00 61.41 106 GLN A CA 1
ATOM 897 C C . GLN A 1 106 ? -29.408 3.998 22.608 1.00 61.41 106 GLN A C 1
ATOM 899 O O . GLN A 1 106 ? -30.546 4.143 23.036 1.00 61.41 106 GLN A O 1
ATOM 904 N N . TRP A 1 107 ? -28.709 2.881 22.844 1.00 54.97 107 TRP A N 1
ATOM 905 C CA . TRP A 1 107 ? -29.262 1.759 23.617 1.00 54.97 107 TRP A CA 1
ATOM 906 C C . TRP A 1 107 ? -29.645 2.147 25.048 1.00 54.97 107 TRP A C 1
ATOM 908 O O . TRP A 1 107 ? -30.666 1.671 25.532 1.00 54.97 107 TRP A O 1
ATOM 918 N N . THR A 1 108 ? -28.871 3.012 25.708 1.00 59.66 108 THR A N 1
ATOM 919 C CA . THR A 1 108 ? -29.172 3.464 27.076 1.00 59.66 108 THR A CA 1
ATOM 920 C C . THR A 1 108 ? -30.362 4.415 27.172 1.00 59.66 108 THR A C 1
ATOM 922 O O . THR A 1 108 ? -30.933 4.524 28.243 1.00 59.66 108 THR A O 1
ATOM 925 N N . HIS A 1 109 ? -30.758 5.083 26.083 1.00 58.44 109 HIS A N 1
ATOM 926 C CA . HIS A 1 109 ? -31.970 5.913 26.054 1.00 58.44 109 HIS A CA 1
ATOM 927 C C . HIS A 1 109 ? -33.263 5.115 25.796 1.00 58.44 109 HIS A C 1
ATOM 929 O O . HIS A 1 109 ? -34.350 5.660 25.972 1.00 58.44 109 HIS A O 1
ATOM 935 N N . PHE A 1 110 ? -33.160 3.854 25.358 1.00 57.75 110 PHE A N 1
ATOM 936 C CA . PHE A 1 110 ? -34.300 2.956 25.111 1.00 57.75 110 PHE A CA 1
ATOM 937 C C . PHE A 1 110 ? -34.478 1.871 26.194 1.00 57.75 110 PHE A C 1
ATOM 939 O O . PHE A 1 110 ? -35.384 1.045 26.064 1.00 57.75 110 PHE A O 1
ATOM 946 N N . LEU A 1 111 ? -33.611 1.851 27.213 1.00 55.94 111 LEU A N 1
ATOM 947 C CA . LEU A 1 111 ? -33.754 1.075 28.452 1.00 55.94 111 LEU A CA 1
ATOM 948 C C . LEU A 1 111 ? -34.295 1.988 29.554 1.00 55.94 111 LEU A C 1
ATOM 950 O O . LEU A 1 111 ? -35.121 1.490 30.347 1.00 55.94 111 LEU A O 1
#

Sequence (111 aa):
MVLFVLYHINLRKKVKFKHVLLTVFIVLLIDQWSKIYIKTHFFYGEEVNVIGEWFKLHFIENEGMAFGMKFGEEWGKIFLTLFRIVAVIWGGFFIKNTLIKEKISQWTHFL

Radius of gyration: 22.49 Å; chains: 1; bounding box: 63×27×56 Å

Foldseek 3Di:
DVVVVVVVPPPDPPPDVVNVVVVVVVVVVVVVVVVVCCVVPHDQQDWDDDDPPPDIDGRYDDLQDPPPDCPPSPVVVVVNVVVVVVCVVVVVVCCCPPVVVVVVVVVVVVD

Secondary structure (DSSP, 8-state):
-HHHHHHHHTT-----HHHHHHHHHHHHHHHHHHHHHHHHHS-TT-EEEEETTTEEEE-----S-GGG--STHHHHHHHHHHHHHHHHHHHHHHHIIIIIHHHHHHHHH--

pLDDT: mean 82.36, std 16.06, range [47.66, 98.38]